Protein AF-A0A2J8VKG8-F1 (afdb_monomer_lite)

InterPro domains:
  IPR004536 Selenophosphate synthetase [PTHR10256] (3-165)
  IPR004536 Selenophosphate synthetase [TIGR00476] (19-165)
  IPR016188 PurM-like, N-terminal domain [PF00586] (69-165)
  IPR036921 PurM-like, N-terminal domain superfamily [G3DSA:3.30.1330.10] (1-166)
  IPR036921 PurM-like, N-terminal domain superfamily [SSF55326] (20-165)

Radius of gyration: 19.33 Å; chains: 1; bounding box: 54×29×48 Å

Sequence (166 aa):
MSTRESFNPESYELDKSFRLTRFTELKGTGCKVPQDVLQKLLESLQENHFQEDEQFLGAVMPRLGIGMDTCVIPLRHGGLSLVQTTDYIYPIVDDPYMMGRIACANVLSDLYAMGVTECDNMLMLLGVSNKMTDRERDKVMPLIIQGFKDAAEEAGTSVTGGQTVL

Structure (mmCIF, N/CA/C/O backbone):
data_AF-A0A2J8VKG8-F1
#
_entry.id   AF-A0A2J8VKG8-F1
#
loop_
_atom_site.group_PDB
_atom_site.id
_atom_site.type_symbol
_atom_site.label_atom_id
_atom_site.label_alt_id
_atom_site.label_comp_id
_atom_site.label_asym_id
_atom_site.label_entity_id
_atom_site.label_seq_id
_atom_site.pdbx_PDB_ins_code
_atom_site.Cartn_x
_atom_site.Cartn_y
_atom_site.Cartn_z
_atom_site.occupancy
_atom_site.B_iso_or_equiv
_atom_site.auth_seq_id
_atom_site.auth_comp_id
_atom_site.auth_asym_id
_atom_site.auth_atom_id
_atom_site.pdbx_PDB_model_num
ATOM 1 N N . MET A 1 1 ? -21.291 4.875 -10.674 1.00 52.03 1 MET A N 1
ATOM 2 C CA . MET A 1 1 ? -20.430 4.352 -9.592 1.00 52.03 1 MET A CA 1
ATOM 3 C C . MET A 1 1 ? -21.105 4.663 -8.268 1.00 52.03 1 MET A C 1
ATOM 5 O O . MET A 1 1 ? -21.452 5.817 -8.058 1.00 52.03 1 MET A O 1
ATOM 9 N N . SER A 1 2 ? -21.370 3.654 -7.434 1.00 63.59 2 SER A N 1
ATOM 10 C CA . SER A 1 2 ? -21.885 3.873 -6.075 1.00 63.59 2 SER A CA 1
ATOM 11 C C . SER A 1 2 ? -20.770 4.476 -5.225 1.00 63.59 2 SER A C 1
ATOM 13 O O . SER A 1 2 ? -19.660 3.947 -5.219 1.00 63.59 2 SER A O 1
ATOM 15 N N . THR A 1 3 ? -21.029 5.582 -4.536 1.00 75.38 3 THR A N 1
ATOM 16 C CA . THR A 1 3 ? -20.079 6.163 -3.581 1.00 75.38 3 THR A CA 1
ATOM 17 C C . THR A 1 3 ? -19.946 5.232 -2.381 1.00 75.38 3 THR A C 1
ATOM 19 O O . THR A 1 3 ? -20.951 4.892 -1.759 1.00 75.38 3 THR A O 1
ATOM 22 N N . ARG A 1 4 ? -18.720 4.799 -2.070 1.00 85.31 4 ARG A N 1
ATOM 23 C CA . ARG A 1 4 ? -18.426 4.028 -0.856 1.00 85.31 4 ARG A CA 1
ATOM 24 C C . ARG A 1 4 ? -18.744 4.885 0.371 1.00 85.31 4 ARG A C 1
ATOM 26 O O . ARG A 1 4 ? -18.359 6.052 0.416 1.00 85.31 4 ARG A O 1
ATOM 33 N N . GLU A 1 5 ? -19.432 4.304 1.347 1.00 86.50 5 GLU A N 1
ATOM 34 C CA . GLU A 1 5 ? -19.687 4.972 2.623 1.00 86.50 5 GLU A CA 1
ATOM 35 C C . GLU A 1 5 ? -18.381 5.203 3.390 1.00 86.50 5 GLU A C 1
ATOM 37 O O . GLU A 1 5 ? -17.454 4.388 3.341 1.00 86.50 5 GLU A O 1
ATOM 42 N N . SER A 1 6 ? -18.311 6.323 4.107 1.00 87.81 6 SER A N 1
ATOM 43 C CA . SER A 1 6 ? -17.186 6.619 4.990 1.00 87.81 6 SER A CA 1
ATOM 44 C C . SER A 1 6 ? -17.037 5.540 6.060 1.00 87.81 6 SER A C 1
ATOM 46 O O . SER A 1 6 ? -18.027 5.037 6.593 1.00 87.81 6 SER A O 1
ATOM 48 N N . PHE A 1 7 ? -15.794 5.222 6.421 1.00 95.19 7 PHE A N 1
ATOM 49 C CA . PHE A 1 7 ? -15.519 4.295 7.513 1.00 95.19 7 PHE A CA 1
ATOM 50 C C . PHE A 1 7 ? -16.187 4.739 8.824 1.00 95.19 7 PHE A C 1
ATOM 52 O O . PHE A 1 7 ? -15.942 5.838 9.324 1.00 95.19 7 PHE A O 1
ATOM 59 N N . ASN A 1 8 ? -17.006 3.850 9.391 1.00 96.12 8 ASN A N 1
ATOM 60 C CA . ASN A 1 8 ? -17.605 4.004 10.710 1.00 96.12 8 ASN A CA 1
ATOM 61 C C . ASN A 1 8 ? -16.996 2.970 11.675 1.00 96.12 8 ASN A C 1
ATOM 63 O O . ASN A 1 8 ? -17.274 1.780 11.511 1.00 96.12 8 ASN A O 1
ATOM 67 N N . PRO A 1 9 ? -16.211 3.388 12.688 1.00 96.62 9 PRO A N 1
ATOM 68 C CA . PRO A 1 9 ? -15.611 2.474 13.659 1.00 96.62 9 PRO A CA 1
ATOM 69 C C . PRO A 1 9 ? -16.624 1.561 14.363 1.00 96.62 9 PRO A C 1
ATOM 71 O O . PRO A 1 9 ? -16.350 0.379 14.570 1.00 96.62 9 PRO A O 1
ATOM 74 N N . GLU A 1 10 ? -17.814 2.079 14.680 1.00 96.50 10 GLU A N 1
ATOM 75 C CA . GLU A 1 10 ? -18.836 1.339 15.430 1.00 96.50 10 GLU A CA 1
ATOM 76 C C . GLU A 1 10 ? -19.356 0.128 14.636 1.00 96.50 10 GLU A C 1
ATOM 78 O O . GLU A 1 10 ? -19.633 -0.919 15.220 1.00 96.50 10 GLU A O 1
ATOM 83 N N . SER A 1 11 ? -19.386 0.216 13.299 1.00 95.81 11 SER A N 1
ATOM 84 C CA . SER A 1 11 ? -19.754 -0.901 12.412 1.00 95.81 11 SER A CA 1
ATOM 85 C C . SER A 1 11 ? -18.769 -2.075 12.474 1.00 95.81 11 SER A C 1
ATOM 87 O O . SER A 1 11 ? -19.111 -3.184 12.073 1.00 95.81 11 SER A O 1
ATOM 89 N N . TYR A 1 12 ? -17.557 -1.843 12.985 1.00 95.00 12 TYR A N 1
ATOM 90 C CA . TYR A 1 12 ? -16.515 -2.853 13.187 1.00 95.00 12 TYR A CA 1
ATOM 91 C C . TYR A 1 12 ? -16.296 -3.177 14.671 1.00 95.00 12 TYR A C 1
ATOM 93 O O . TYR A 1 12 ? -15.310 -3.824 15.026 1.00 95.00 12 TYR A O 1
ATOM 101 N N . GLU A 1 13 ? -17.226 -2.752 15.532 1.00 95.38 13 GLU A N 1
ATOM 102 C CA . GLU A 1 13 ? -17.165 -2.888 16.988 1.00 95.38 13 GLU A CA 1
ATOM 103 C C . GLU A 1 13 ? -15.950 -2.195 17.634 1.00 95.38 13 GLU A C 1
ATOM 105 O O . GLU A 1 13 ? -15.433 -2.631 18.669 1.00 95.38 13 GLU A O 1
ATOM 110 N N . LEU A 1 14 ? -15.477 -1.118 17.012 1.00 96.56 14 LEU A N 1
ATOM 111 C CA . LEU A 1 14 ? -14.449 -0.246 17.564 1.00 96.56 14 LEU A CA 1
ATOM 112 C C . LEU A 1 14 ? -15.098 0.923 18.306 1.00 96.56 14 LEU A C 1
ATOM 114 O O . LEU A 1 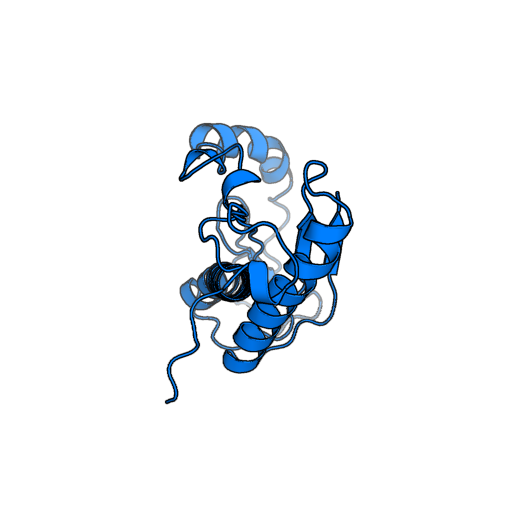14 ? -16.254 1.273 18.067 1.00 96.56 14 LEU A O 1
ATOM 118 N N . ASP A 1 15 ? -14.335 1.553 19.197 1.00 96.50 15 ASP A N 1
ATOM 119 C CA . ASP A 1 15 ? -14.783 2.771 19.868 1.00 96.50 15 ASP A CA 1
ATOM 120 C C . ASP A 1 15 ? -15.039 3.891 18.842 1.00 96.50 15 ASP A C 1
ATOM 122 O O . ASP A 1 15 ? -14.273 4.072 17.895 1.00 96.50 15 ASP A O 1
ATOM 126 N N . LYS A 1 16 ? -16.090 4.691 19.038 1.00 95.81 16 LYS A N 1
ATOM 127 C CA . LYS A 1 16 ? -16.444 5.812 18.149 1.00 95.81 16 LYS A CA 1
ATOM 128 C C . LYS A 1 16 ? -15.311 6.840 17.982 1.00 95.81 16 LYS A C 1
ATOM 130 O O . LYS A 1 16 ? -15.198 7.513 16.949 1.00 95.81 16 LYS A O 1
ATOM 135 N N . SER A 1 17 ? -14.462 6.976 18.998 1.00 95.81 17 SER A N 1
ATOM 136 C CA . SER A 1 17 ? -13.274 7.834 18.994 1.00 95.81 17 SER A CA 1
ATOM 137 C C . SER A 1 17 ? -12.052 7.196 18.327 1.00 95.81 17 SER A C 1
ATOM 139 O O . SER A 1 17 ? -11.014 7.850 18.222 1.00 95.81 17 SER A O 1
ATOM 141 N N . PHE A 1 18 ? -12.145 5.952 17.843 1.00 97.00 18 PHE A N 1
ATOM 142 C CA . PHE A 1 18 ? -11.055 5.290 17.135 1.00 97.00 18 PHE A CA 1
ATOM 143 C C . PHE A 1 18 ? -10.613 6.110 15.919 1.00 97.00 18 PHE A C 1
ATOM 145 O O . PHE A 1 18 ? -11.428 6.572 15.116 1.00 97.00 18 PHE A O 1
ATOM 152 N N . ARG A 1 19 ? -9.300 6.286 15.785 1.00 96.19 19 ARG A N 1
ATOM 153 C CA . ARG A 1 19 ? -8.650 7.004 14.688 1.00 96.19 19 ARG A CA 1
ATOM 154 C C . ARG A 1 19 ? -7.394 6.243 14.312 1.00 96.19 19 ARG A C 1
ATOM 156 O O . ARG A 1 19 ? -6.523 6.077 15.164 1.00 96.19 19 ARG A O 1
ATOM 163 N N . LEU A 1 20 ? -7.286 5.784 13.067 1.00 96.19 20 LEU A N 1
ATOM 164 C CA . LEU A 1 20 ? -6.097 5.060 12.613 1.00 96.19 20 LEU A CA 1
ATOM 165 C C . LEU A 1 20 ? -4.851 5.956 12.677 1.00 96.19 20 LEU A C 1
ATOM 167 O O . LEU A 1 20 ? -3.777 5.515 13.078 1.00 96.19 20 LEU A O 1
ATOM 171 N N . THR A 1 21 ? -5.012 7.246 12.386 1.00 95.06 21 THR A N 1
ATOM 172 C CA . THR A 1 21 ? -3.922 8.233 12.416 1.00 95.06 21 THR A CA 1
ATOM 173 C C . THR A 1 21 ? -3.342 8.481 13.814 1.00 95.06 21 THR A C 1
ATOM 175 O O . THR A 1 21 ? -2.266 9.068 13.936 1.00 95.06 21 THR A O 1
ATOM 178 N N . ARG A 1 22 ? -3.998 8.015 14.890 1.00 94.25 22 ARG A N 1
ATOM 179 C CA . ARG A 1 22 ? -3.469 8.125 16.263 1.00 94.25 22 ARG A CA 1
ATOM 180 C C . ARG A 1 22 ? -2.274 7.201 16.519 1.00 94.25 22 ARG A C 1
ATOM 182 O O . ARG A 1 22 ? -1.543 7.417 17.480 1.00 94.25 22 ARG A O 1
ATOM 189 N N . PHE A 1 23 ? -2.091 6.179 15.681 1.00 92.50 23 PHE A N 1
ATOM 190 C CA . PHE A 1 23 ? -0.968 5.241 15.758 1.00 92.50 23 PHE A CA 1
ATOM 191 C C . PHE A 1 23 ? 0.270 5.728 14.991 1.00 92.50 23 PHE A C 1
ATOM 193 O O . PHE A 1 23 ? 1.280 5.032 14.946 1.00 92.50 23 PHE A O 1
ATOM 200 N N . THR A 1 24 ? 0.210 6.935 14.427 1.00 88.56 24 THR A N 1
ATOM 201 C CA . THR A 1 24 ? 1.324 7.596 13.752 1.00 88.56 24 THR A CA 1
ATOM 202 C C . THR A 1 24 ? 2.002 8.580 14.707 1.00 88.56 24 THR A C 1
ATOM 204 O O . THR A 1 24 ? 1.428 9.617 15.047 1.00 88.56 24 THR A O 1
ATOM 207 N N . GLU A 1 25 ? 3.235 8.281 15.126 1.00 78.94 25 GLU A N 1
ATOM 208 C CA . GLU A 1 25 ? 4.061 9.231 15.892 1.00 78.94 25 GLU A CA 1
ATOM 209 C C . GLU A 1 25 ? 4.669 10.307 14.984 1.00 78.94 25 GLU A C 1
ATOM 211 O O . GLU A 1 25 ? 4.630 11.496 15.300 1.00 78.94 25 GLU A O 1
ATOM 216 N N . LEU A 1 26 ? 5.178 9.892 13.822 1.00 70.69 26 LEU A N 1
ATOM 217 C CA . LEU A 1 26 ? 5.819 10.757 12.835 1.00 70.69 26 LEU A CA 1
ATOM 218 C C . LEU A 1 26 ? 4.797 11.180 11.777 1.00 70.69 26 LEU A C 1
ATOM 220 O O . LEU A 1 26 ? 4.470 10.416 10.873 1.00 70.69 26 LEU A O 1
ATOM 224 N N . LYS A 1 27 ? 4.255 12.396 11.905 1.00 65.44 27 LYS A N 1
ATOM 225 C CA . LYS A 1 27 ? 3.262 12.946 10.966 1.00 65.44 27 LYS A CA 1
ATOM 226 C C . LYS A 1 27 ? 3.933 13.728 9.830 1.00 65.44 27 LYS A C 1
ATOM 228 O O . LYS A 1 27 ? 4.905 14.447 10.054 1.00 65.44 27 LYS A O 1
ATOM 233 N N . GLY A 1 28 ? 3.357 13.659 8.628 1.00 61.97 28 GLY A N 1
ATOM 234 C CA . GLY A 1 28 ? 3.800 14.439 7.464 1.00 61.97 28 GLY A CA 1
ATOM 235 C C . GLY A 1 28 ? 5.161 13.996 6.918 1.00 61.97 28 GLY A C 1
ATOM 236 O O . GLY A 1 28 ? 5.474 12.812 6.922 1.00 61.97 28 GLY A O 1
ATOM 237 N N . THR A 1 29 ? 5.986 14.944 6.468 1.00 55.78 29 THR A N 1
ATOM 238 C CA . THR A 1 29 ? 7.342 14.683 5.943 1.00 55.78 29 THR A CA 1
ATOM 239 C C . THR A 1 29 ? 8.334 14.189 7.000 1.00 55.78 29 THR A C 1
ATOM 241 O O . THR A 1 29 ? 9.433 13.776 6.651 1.00 55.78 29 THR A O 1
ATOM 244 N N . GLY A 1 30 ? 7.958 14.191 8.284 1.00 60.44 30 GLY A N 1
ATOM 245 C CA . GLY A 1 30 ? 8.824 13.776 9.390 1.00 60.44 30 GLY A CA 1
ATOM 246 C C . GLY A 1 30 ? 9.108 12.273 9.470 1.00 60.44 30 GLY A C 1
ATOM 247 O O . GLY A 1 30 ? 9.889 11.864 10.321 1.00 60.44 30 GLY A O 1
ATOM 248 N N . CYS A 1 31 ? 8.481 11.444 8.627 1.00 72.38 31 CYS A N 1
ATOM 249 C CA . CYS A 1 31 ? 8.762 10.009 8.566 1.00 72.38 31 CYS A CA 1
ATOM 250 C C . CYS A 1 31 ? 9.946 9.649 7.654 1.00 72.38 31 CYS A C 1
ATOM 252 O O . CYS A 1 31 ? 10.578 8.618 7.883 1.00 72.38 31 CYS A O 1
ATOM 254 N N . LYS A 1 32 ? 10.261 10.476 6.643 1.00 80.75 32 LYS A N 1
ATOM 255 C CA . LYS A 1 32 ? 11.395 10.253 5.735 1.00 80.75 32 LYS A CA 1
ATOM 256 C C . LYS A 1 32 ? 12.633 10.977 6.276 1.00 80.75 32 LYS A C 1
ATOM 258 O O . LYS A 1 32 ? 12.559 12.119 6.728 1.00 80.75 32 LYS A O 1
ATOM 263 N N . VAL A 1 33 ? 13.779 10.301 6.240 1.00 84.75 33 VAL A N 1
ATOM 264 C CA . VAL A 1 33 ? 15.074 10.889 6.614 1.00 84.75 33 VAL A CA 1
ATOM 265 C C . VAL A 1 33 ? 15.434 11.984 5.596 1.00 84.75 33 VAL A C 1
ATOM 267 O O . VAL A 1 33 ? 15.278 11.742 4.397 1.00 84.75 33 VAL A O 1
ATOM 270 N N . PRO A 1 34 ? 15.914 13.171 6.024 1.00 87.25 34 PRO A N 1
ATOM 271 C CA . PRO A 1 34 ? 16.356 14.218 5.104 1.00 87.25 34 PRO A CA 1
ATOM 272 C C . PRO A 1 34 ? 17.399 13.717 4.099 1.00 87.25 34 PRO A C 1
ATOM 274 O O . PRO A 1 34 ? 18.250 12.893 4.439 1.00 87.25 34 PRO A O 1
ATOM 277 N N . GLN A 1 35 ? 17.345 14.226 2.866 1.00 85.44 35 GLN A N 1
ATOM 278 C CA . GLN A 1 35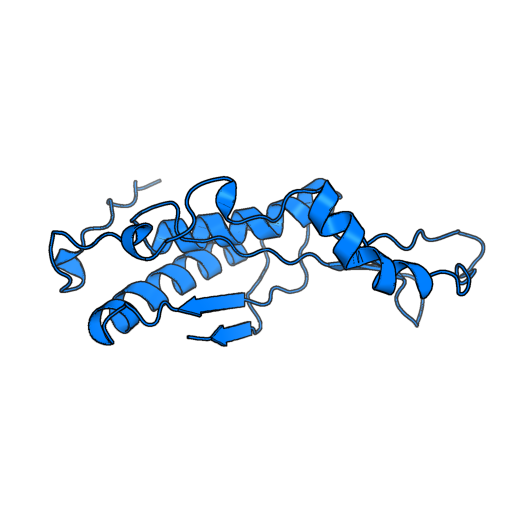 ? 18.149 13.712 1.752 1.00 85.44 35 GLN A CA 1
ATOM 279 C C . GLN A 1 35 ? 19.661 13.776 2.012 1.00 85.44 35 GLN A C 1
ATOM 281 O O . GLN A 1 35 ? 20.380 12.843 1.670 1.00 85.44 35 GLN A O 1
ATOM 286 N N . ASP A 1 36 ? 20.146 14.840 2.651 1.00 88.31 36 ASP A N 1
ATOM 287 C CA . ASP A 1 36 ? 21.560 15.023 2.991 1.00 88.31 36 ASP A CA 1
ATOM 288 C C . ASP A 1 36 ? 22.047 14.025 4.054 1.00 88.31 36 ASP A C 1
ATOM 290 O O . ASP A 1 36 ? 23.189 13.566 4.009 1.00 88.31 36 ASP A O 1
ATOM 294 N N . VAL A 1 37 ? 21.180 13.658 5.002 1.00 89.81 37 VAL A N 1
ATOM 295 C CA . VAL A 1 37 ? 21.461 12.627 6.009 1.00 89.81 37 VAL A CA 1
ATOM 296 C C . VAL A 1 37 ? 21.420 11.243 5.369 1.00 89.81 37 VAL A C 1
ATOM 298 O O . VAL A 1 37 ? 22.320 10.437 5.599 1.00 89.81 37 VAL A O 1
ATOM 301 N N . LEU A 1 38 ? 20.411 10.977 4.534 1.00 88.19 38 LEU A N 1
ATOM 302 C CA . LEU A 1 38 ? 20.285 9.720 3.802 1.00 88.19 38 LEU A CA 1
ATOM 303 C C . LEU A 1 38 ? 21.503 9.476 2.905 1.00 88.19 38 LEU A C 1
ATOM 305 O O . LEU A 1 38 ? 22.056 8.382 2.930 1.00 88.19 38 LEU A O 1
ATOM 309 N N . GLN A 1 39 ? 21.962 10.489 2.165 1.00 86.38 39 GLN A N 1
ATOM 310 C CA . GLN A 1 39 ? 23.116 10.362 1.275 1.00 86.38 39 GLN A CA 1
ATOM 311 C C . GLN A 1 39 ? 24.366 9.892 2.027 1.00 86.38 39 GLN A C 1
ATOM 313 O O . GLN A 1 39 ? 25.039 8.983 1.552 1.00 86.38 39 GLN A O 1
ATOM 318 N N . LYS A 1 40 ? 24.611 10.424 3.232 1.00 88.75 40 LYS A N 1
ATOM 319 C CA . LYS A 1 40 ? 25.722 9.994 4.097 1.00 88.75 40 LYS A CA 1
ATOM 320 C C . LYS A 1 40 ? 25.587 8.541 4.552 1.00 88.75 40 LYS A C 1
ATOM 322 O O . LYS A 1 40 ? 26.566 7.808 4.579 1.00 88.75 40 LYS A O 1
ATOM 327 N N . LEU A 1 41 ? 24.373 8.099 4.894 1.00 87.56 41 LEU A N 1
ATOM 328 C CA . LEU A 1 41 ? 24.123 6.703 5.284 1.00 87.56 41 LEU A CA 1
ATOM 329 C C . LEU A 1 41 ? 24.361 5.726 4.121 1.00 87.56 41 LEU A C 1
ATOM 331 O O . LEU A 1 41 ? 24.766 4.585 4.344 1.00 87.56 41 LEU A O 1
ATOM 335 N N . LEU A 1 42 ? 24.121 6.176 2.888 1.00 86.56 42 LEU A N 1
ATOM 336 C CA . LEU A 1 42 ? 24.274 5.375 1.675 1.00 86.56 42 LEU A CA 1
ATOM 337 C C . LEU A 1 42 ? 25.719 5.307 1.149 1.00 86.56 42 LEU A C 1
ATOM 339 O O . LEU A 1 42 ? 25.976 4.480 0.275 1.00 86.56 42 LEU A O 1
ATOM 343 N N . GLU A 1 43 ? 26.663 6.103 1.669 1.00 85.94 43 GLU A N 1
ATOM 344 C CA . GLU A 1 43 ? 28.063 6.153 1.195 1.00 85.94 43 GLU A CA 1
ATOM 345 C C . GLU A 1 43 ? 28.708 4.754 1.143 1.00 85.94 43 GLU A C 1
ATOM 347 O O . GLU A 1 43 ? 29.254 4.358 0.114 1.00 85.94 43 GLU A O 1
ATOM 352 N N . SER A 1 44 ? 28.527 3.943 2.192 1.00 82.75 44 SER A N 1
ATOM 353 C CA . SER A 1 44 ? 29.070 2.571 2.258 1.00 82.75 44 SER A CA 1
ATOM 354 C C . SER A 1 44 ? 28.519 1.609 1.192 1.00 82.75 44 SER A C 1
ATOM 356 O O . SER A 1 44 ? 29.166 0.621 0.840 1.00 82.75 44 SER A O 1
ATOM 358 N N . LEU A 1 45 ? 27.323 1.877 0.656 1.00 80.00 45 LEU A N 1
ATOM 359 C CA . LEU A 1 45 ? 26.728 1.080 -0.420 1.00 80.00 45 LEU A CA 1
ATOM 360 C C . LEU A 1 45 ? 27.251 1.513 -1.795 1.00 80.00 45 LEU A C 1
ATOM 362 O O . LEU A 1 45 ? 27.324 0.686 -2.703 1.00 80.00 45 LEU A O 1
ATOM 366 N N . GLN A 1 46 ? 27.641 2.782 -1.950 1.00 68.25 46 GLN A N 1
ATOM 367 C CA . GLN A 1 46 ? 28.167 3.328 -3.205 1.00 68.25 46 GLN A CA 1
ATOM 368 C C . GLN A 1 46 ? 29.597 2.853 -3.502 1.00 68.25 46 GLN A C 1
ATOM 370 O O . GLN A 1 46 ? 29.943 2.666 -4.668 1.00 68.25 46 GLN A O 1
ATOM 375 N N . GLU A 1 47 ? 30.404 2.577 -2.474 1.00 61.28 47 GLU A N 1
ATOM 376 C CA . GLU A 1 47 ? 31.789 2.096 -2.630 1.00 61.28 47 GLU A CA 1
ATOM 377 C C . GLU A 1 47 ? 31.888 0.743 -3.364 1.00 61.28 47 GLU A C 1
ATOM 379 O O . GLU A 1 47 ? 32.892 0.457 -4.012 1.00 61.28 47 GLU A O 1
ATOM 384 N N . ASN A 1 48 ? 30.824 -0.067 -3.336 1.00 55.69 48 ASN A N 1
ATOM 385 C CA . ASN A 1 48 ? 30.795 -1.412 -3.921 1.00 55.69 48 ASN A CA 1
ATOM 386 C C . ASN A 1 48 ? 30.254 -1.467 -5.367 1.00 55.69 48 ASN A C 1
ATOM 388 O O . ASN A 1 48 ? 30.103 -2.554 -5.923 1.00 55.69 48 ASN A O 1
ATOM 392 N N . HIS A 1 49 ? 29.927 -0.325 -5.987 1.00 53.50 49 HIS A N 1
ATOM 393 C CA . HIS A 1 49 ? 29.143 -0.275 -7.232 1.00 53.50 49 HIS A CA 1
ATOM 394 C C . HIS A 1 49 ? 29.943 -0.066 -8.537 1.00 53.50 49 HIS A C 1
ATOM 396 O O . HIS A 1 49 ? 29.335 0.121 -9.589 1.00 53.50 49 HIS A O 1
ATOM 402 N N . PHE A 1 50 ? 31.277 -0.175 -8.514 1.00 47.34 50 PHE A N 1
ATOM 403 C CA . PHE A 1 50 ? 32.140 -0.015 -9.700 1.00 47.34 50 PHE A CA 1
ATOM 404 C C . PHE A 1 50 ? 32.752 -1.327 -10.220 1.00 47.34 50 PHE A C 1
ATOM 406 O O . PHE A 1 50 ? 33.928 -1.364 -10.578 1.00 47.34 50 PHE A O 1
ATOM 413 N N . GLN A 1 51 ? 31.979 -2.413 -10.286 1.00 45.97 51 GLN A N 1
ATOM 414 C CA . GLN A 1 51 ? 32.359 -3.565 -11.111 1.00 45.97 51 GLN A CA 1
ATOM 415 C C . GLN A 1 51 ? 31.441 -3.647 -12.328 1.00 45.97 51 GLN A C 1
ATOM 417 O O . GLN A 1 51 ? 30.340 -4.177 -12.249 1.00 45.97 51 GLN A O 1
ATOM 422 N N . GLU A 1 52 ? 31.960 -3.027 -13.391 1.00 50.97 52 GLU A N 1
ATOM 423 C CA . GLU A 1 52 ? 31.710 -3.217 -14.822 1.00 50.97 52 GLU A CA 1
ATOM 424 C C . GLU A 1 52 ? 30.242 -3.244 -15.267 1.00 50.97 52 GLU A C 1
ATOM 426 O O . GLU A 1 52 ? 29.500 -4.189 -15.013 1.00 50.97 52 GLU A O 1
ATOM 431 N N . ASP A 1 53 ? 29.848 -2.210 -16.019 1.00 52.78 53 ASP A N 1
ATOM 432 C CA . ASP A 1 53 ? 28.736 -2.297 -16.962 1.00 52.78 53 ASP A CA 1
ATOM 433 C C . ASP A 1 53 ? 28.932 -3.570 -17.801 1.00 52.78 53 ASP A C 1
ATOM 435 O O . ASP A 1 53 ? 29.769 -3.597 -18.708 1.00 52.78 53 ASP A O 1
ATOM 439 N N . GLU A 1 54 ? 28.216 -4.651 -17.476 1.00 51.88 54 GLU A N 1
ATOM 440 C CA . GLU A 1 54 ? 28.259 -5.864 -18.285 1.00 51.88 54 GLU A CA 1
ATOM 441 C C . GLU A 1 54 ? 27.785 -5.487 -19.692 1.00 51.88 54 GLU A C 1
ATOM 443 O O . GLU A 1 54 ? 26.609 -5.197 -19.931 1.00 51.88 54 GLU A O 1
ATOM 448 N N . GLN A 1 55 ? 28.725 -5.461 -20.638 1.00 49.31 55 GLN A N 1
ATOM 449 C CA . GLN A 1 55 ? 28.440 -5.285 -22.054 1.00 49.31 55 GLN A CA 1
ATOM 450 C C . GLN A 1 55 ? 27.678 -6.508 -22.562 1.00 49.31 55 GLN A C 1
ATOM 452 O O . GLN A 1 55 ? 28.251 -7.438 -23.126 1.00 49.31 55 GLN A O 1
ATOM 457 N N . PHE A 1 56 ? 26.360 -6.499 -22.404 1.00 46.44 56 PHE A N 1
ATOM 458 C CA . PHE A 1 56 ? 25.494 -7.444 -23.085 1.00 46.44 56 PHE A CA 1
ATOM 459 C C . PHE A 1 56 ? 25.104 -6.856 -24.449 1.00 46.44 56 PHE A C 1
ATOM 461 O O . PHE A 1 56 ? 24.346 -5.895 -24.541 1.00 46.44 56 PHE A O 1
ATOM 468 N N . LEU A 1 57 ? 25.650 -7.425 -25.530 1.00 45.22 57 LEU A N 1
ATOM 469 C CA . LEU A 1 57 ? 25.274 -7.123 -26.925 1.00 45.22 57 LEU A CA 1
ATOM 470 C C . LEU A 1 57 ? 25.475 -5.660 -27.391 1.00 45.22 57 LEU A C 1
ATOM 472 O O . LEU A 1 57 ? 24.773 -5.194 -28.285 1.00 45.22 57 LEU A O 1
ATOM 476 N N . GLY A 1 58 ? 26.451 -4.933 -26.839 1.00 48.94 58 GLY A N 1
ATOM 477 C CA . GLY A 1 58 ? 26.841 -3.603 -27.340 1.00 48.94 58 GLY A CA 1
ATOM 478 C C . GLY A 1 58 ? 25.898 -2.450 -26.970 1.00 48.94 58 GLY A C 1
ATOM 479 O O . GLY A 1 58 ? 26.150 -1.317 -27.377 1.00 48.94 58 GLY A O 1
ATOM 480 N N . ALA A 1 59 ? 24.858 -2.708 -26.173 1.00 52.12 59 ALA A N 1
ATOM 481 C CA . ALA A 1 59 ? 24.042 -1.677 -25.543 1.00 52.12 59 ALA A CA 1
ATOM 482 C C . ALA A 1 59 ? 24.435 -1.557 -24.065 1.00 52.12 59 ALA A C 1
ATOM 484 O O . ALA A 1 59 ? 24.350 -2.525 -23.312 1.00 52.12 59 ALA A O 1
ATOM 485 N N . VAL A 1 60 ? 24.873 -0.368 -23.648 1.00 56.34 60 VAL A N 1
ATOM 486 C CA . VAL A 1 60 ? 25.079 -0.060 -22.228 1.00 56.34 60 VAL A CA 1
ATOM 487 C C . VAL A 1 60 ? 23.699 0.013 -21.583 1.00 56.34 60 VAL A C 1
ATOM 489 O O . VAL A 1 60 ? 22.939 0.942 -21.854 1.00 56.34 60 VAL A O 1
ATOM 492 N N . MET A 1 61 ? 23.355 -0.983 -20.771 1.00 58.19 61 MET A N 1
ATOM 493 C CA . MET A 1 61 ? 22.126 -0.969 -19.983 1.00 58.19 61 MET A CA 1
ATOM 494 C C . MET A 1 61 ? 22.440 -0.325 -18.631 1.00 58.19 61 MET A C 1
ATOM 496 O O . MET A 1 61 ? 23.177 -0.920 -17.845 1.00 58.19 61 MET A O 1
ATOM 500 N N . PRO A 1 62 ? 21.929 0.886 -18.349 1.00 63.00 62 PRO A N 1
ATOM 501 C CA . PRO A 1 62 ? 22.290 1.602 -17.138 1.00 63.00 62 PRO A CA 1
ATOM 502 C C . PRO A 1 62 ? 21.773 0.850 -15.913 1.00 63.00 62 PRO A C 1
ATOM 504 O O . PRO A 1 62 ? 20.582 0.550 -15.805 1.00 63.00 62 PRO A O 1
ATOM 507 N N . ARG A 1 63 ? 22.672 0.573 -14.966 1.00 71.88 63 ARG A N 1
ATOM 508 C CA . ARG A 1 63 ? 22.289 0.119 -13.633 1.00 71.88 63 ARG A CA 1
ATOM 509 C C . ARG A 1 63 ? 21.941 1.341 -12.790 1.00 71.88 63 ARG A C 1
ATOM 511 O O . ARG A 1 63 ? 22.811 2.136 -12.445 1.00 71.88 63 ARG A O 1
ATOM 518 N N . LEU A 1 64 ? 20.662 1.484 -12.466 1.00 79.31 64 LEU A N 1
ATOM 519 C CA . LEU A 1 64 ? 20.124 2.600 -11.690 1.00 79.31 64 LEU A CA 1
ATOM 520 C C . LEU A 1 64 ? 19.670 2.092 -10.324 1.00 79.31 64 LEU A C 1
ATOM 522 O O . LEU A 1 64 ? 19.155 0.979 -10.244 1.00 79.31 64 LEU A O 1
ATOM 526 N N . GLY A 1 65 ? 19.833 2.856 -9.244 1.00 78.38 65 GLY A N 1
ATOM 527 C CA . GLY A 1 65 ? 19.284 2.412 -7.961 1.00 78.38 65 GLY A CA 1
ATOM 528 C C . GLY A 1 65 ? 19.583 3.302 -6.770 1.00 78.38 65 GLY A C 1
ATOM 529 O O . GLY A 1 65 ? 18.674 3.925 -6.236 1.00 78.38 65 GLY A O 1
ATOM 530 N N . ILE A 1 66 ? 20.837 3.349 -6.311 1.00 82.88 66 ILE A N 1
ATOM 531 C CA . ILE A 1 66 ? 21.155 4.041 -5.053 1.00 82.88 66 ILE A CA 1
ATOM 532 C C . ILE A 1 66 ? 20.856 5.539 -5.178 1.00 82.88 66 ILE A C 1
ATOM 534 O O . ILE A 1 66 ? 21.433 6.224 -6.020 1.00 82.88 66 ILE A O 1
ATOM 538 N N . GLY A 1 67 ? 19.974 6.036 -4.306 1.00 79.81 67 GLY A N 1
ATOM 539 C CA . GLY A 1 67 ? 19.536 7.434 -4.285 1.00 79.81 67 GLY A CA 1
ATOM 540 C C . GLY A 1 67 ? 18.322 7.745 -5.168 1.00 79.81 67 GLY A C 1
ATOM 541 O O . GLY A 1 67 ? 17.980 8.916 -5.300 1.00 79.81 67 GLY A O 1
ATOM 542 N N . MET A 1 68 ? 17.678 6.732 -5.755 1.00 85.31 68 MET A N 1
ATOM 543 C CA . MET A 1 68 ? 16.444 6.869 -6.533 1.00 85.31 68 MET A CA 1
ATOM 544 C C . MET A 1 68 ? 15.296 6.064 -5.922 1.00 85.31 68 MET A C 1
ATOM 546 O O . MET A 1 68 ? 15.533 5.079 -5.228 1.00 85.31 68 MET A O 1
ATOM 550 N N . ASP A 1 69 ? 14.058 6.456 -6.233 1.00 86.81 69 ASP A N 1
ATOM 551 C CA . ASP A 1 69 ? 12.837 5.777 -5.761 1.00 86.81 69 ASP A CA 1
ATOM 552 C C . ASP A 1 69 ? 12.627 4.400 -6.417 1.00 86.81 69 ASP A C 1
ATOM 554 O O . ASP A 1 69 ? 11.784 3.607 -6.013 1.00 86.81 69 ASP A O 1
ATOM 558 N N . THR A 1 70 ? 13.390 4.092 -7.464 1.00 91.12 70 THR A N 1
ATOM 559 C CA . THR A 1 70 ? 13.333 2.828 -8.197 1.00 91.12 70 THR A CA 1
ATOM 560 C C . THR A 1 70 ? 14.734 2.427 -8.639 1.00 91.12 70 THR A C 1
ATOM 562 O O . THR A 1 70 ? 15.552 3.276 -9.003 1.00 91.12 70 THR A O 1
ATOM 565 N N . CYS A 1 71 ? 15.010 1.125 -8.650 1.00 91.56 71 CYS A N 1
ATOM 566 C CA . CYS A 1 71 ? 16.208 0.563 -9.253 1.00 91.56 71 CYS A CA 1
ATOM 567 C C . CYS A 1 71 ? 15.891 -0.169 -10.562 1.00 91.56 71 CYS A C 1
ATOM 569 O O . CYS A 1 71 ? 14.812 -0.733 -10.735 1.00 91.56 71 CYS A O 1
ATOM 571 N N . VAL A 1 72 ? 16.853 -0.149 -11.485 1.00 90.62 72 VAL A N 1
ATOM 572 C CA . VAL A 1 72 ? 16.815 -0.860 -12.766 1.00 90.62 72 VAL A CA 1
ATOM 573 C C . VAL A 1 72 ? 18.081 -1.696 -12.858 1.00 90.62 72 VAL A C 1
ATOM 575 O O . VAL A 1 72 ? 19.191 -1.159 -12.842 1.00 90.62 72 VAL A O 1
ATOM 578 N N . ILE A 1 73 ? 17.921 -3.016 -12.911 1.00 88.12 73 ILE A N 1
ATOM 579 C CA . ILE A 1 73 ? 19.028 -3.973 -12.877 1.00 88.12 73 ILE A CA 1
ATOM 580 C C . ILE A 1 73 ? 18.878 -4.950 -14.051 1.00 88.12 73 ILE A C 1
ATOM 582 O O . ILE A 1 73 ? 17.859 -5.638 -14.130 1.00 88.12 73 ILE A O 1
ATOM 586 N N . PRO A 1 74 ? 19.871 -5.065 -14.952 1.00 87.38 74 PRO A N 1
ATOM 587 C CA . PRO A 1 74 ? 19.859 -6.082 -16.002 1.00 87.38 74 PRO A CA 1
ATOM 588 C C . PRO A 1 74 ? 19.749 -7.498 -15.420 1.00 87.38 74 PRO A C 1
ATOM 590 O O . PRO A 1 74 ? 20.399 -7.827 -14.425 1.00 87.38 74 PRO A O 1
ATOM 593 N N . LEU A 1 75 ? 18.935 -8.363 -16.032 1.00 88.06 75 LEU A N 1
ATOM 594 C CA . LEU A 1 75 ? 18.875 -9.766 -15.627 1.00 88.06 75 LEU A CA 1
ATOM 595 C C . LEU A 1 75 ? 20.140 -10.514 -16.062 1.00 88.06 75 LEU A C 1
ATOM 597 O O . LEU A 1 75 ? 20.636 -10.326 -17.168 1.00 88.06 75 LEU A O 1
ATOM 601 N N . ARG A 1 76 ? 20.587 -11.466 -15.232 1.00 85.69 76 ARG A N 1
ATOM 602 C CA . ARG A 1 76 ? 21.792 -12.296 -15.456 1.00 85.69 76 ARG A CA 1
ATOM 603 C C . ARG A 1 76 ? 21.853 -13.029 -16.808 1.00 85.69 76 ARG A C 1
ATOM 605 O O . ARG A 1 76 ? 22.920 -13.445 -17.234 1.00 85.69 76 ARG A O 1
ATOM 612 N N . HIS A 1 77 ? 20.700 -13.286 -17.427 1.00 85.25 77 HIS A N 1
ATOM 613 C CA . HIS A 1 77 ? 20.591 -14.007 -18.701 1.00 85.25 77 HIS A CA 1
ATOM 614 C C . HIS A 1 77 ? 20.357 -13.065 -19.895 1.00 85.25 77 HIS A C 1
ATOM 616 O O . 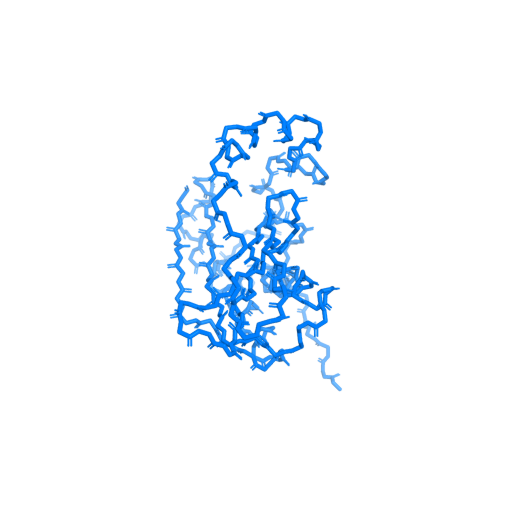HIS A 1 77 ? 20.207 -13.536 -21.020 1.00 85.25 77 HIS A O 1
ATOM 622 N N . GLY A 1 78 ? 20.360 -11.749 -19.654 1.00 83.88 78 GLY A N 1
ATOM 623 C CA . GLY A 1 78 ? 20.194 -10.713 -20.664 1.00 83.88 78 GLY A CA 1
ATOM 624 C C . GLY A 1 78 ? 18.779 -10.600 -21.236 1.00 83.88 78 GLY A C 1
ATOM 625 O O . GLY A 1 78 ? 17.870 -11.354 -20.893 1.00 83.88 78 GLY A O 1
ATOM 626 N N . GLY A 1 79 ? 18.588 -9.604 -22.105 1.00 86.50 79 GLY A N 1
ATOM 627 C CA . GLY A 1 79 ? 17.343 -9.371 -22.851 1.00 86.50 79 GLY A CA 1
ATOM 628 C C . GLY A 1 79 ? 16.206 -8.701 -22.070 1.00 86.50 79 GLY A C 1
ATOM 629 O O . GLY A 1 79 ? 15.279 -8.194 -22.693 1.00 86.50 79 GLY A O 1
ATOM 630 N N . LEU A 1 80 ? 16.287 -8.653 -20.739 1.00 90.12 80 LEU A N 1
ATOM 631 C CA . LEU A 1 80 ? 15.326 -7.991 -19.857 1.00 90.12 80 LEU A CA 1
ATOM 632 C C . LEU A 1 80 ? 16.052 -7.297 -18.698 1.00 90.12 80 LEU A C 1
ATOM 634 O O . LEU A 1 80 ? 17.134 -7.722 -18.282 1.00 90.12 80 LEU A O 1
ATOM 638 N N . SER A 1 81 ? 15.411 -6.271 -18.144 1.00 90.38 81 SER A N 1
ATOM 639 C CA . SER A 1 81 ? 15.805 -5.636 -16.887 1.00 90.38 81 SER A CA 1
ATOM 640 C C . SER A 1 81 ? 14.719 -5.824 -15.848 1.00 90.38 81 SER A C 1
ATOM 642 O O . SER A 1 81 ? 13.533 -5.770 -16.157 1.00 90.38 81 SER A O 1
ATOM 644 N N . LEU A 1 82 ? 15.144 -6.003 -14.608 1.00 91.81 82 LEU A N 1
ATOM 645 C CA . LEU A 1 82 ? 14.287 -5.977 -13.443 1.00 91.81 82 LEU A CA 1
ATOM 646 C C . LEU A 1 82 ? 14.178 -4.536 -12.940 1.00 91.81 82 LEU A C 1
ATOM 648 O O . LEU A 1 82 ? 15.196 -3.895 -12.676 1.00 91.81 82 LEU A O 1
ATOM 652 N N . VAL A 1 83 ? 12.947 -4.046 -12.812 1.00 93.31 83 VAL A N 1
ATOM 653 C CA . VAL A 1 83 ? 12.639 -2.741 -12.224 1.00 93.31 83 VAL A CA 1
ATOM 654 C C . VAL A 1 83 ? 11.971 -2.969 -10.875 1.00 93.31 83 VAL A C 1
ATOM 656 O O . VAL A 1 83 ? 11.009 -3.730 -10.791 1.00 93.31 83 VAL A O 1
ATOM 659 N N . GLN A 1 84 ? 12.499 -2.370 -9.809 1.00 93.62 84 GLN A N 1
ATOM 660 C CA . GLN A 1 84 ? 11.985 -2.579 -8.452 1.00 93.62 84 GLN A CA 1
ATOM 661 C C . GLN A 1 84 ? 11.932 -1.278 -7.671 1.00 93.62 84 GLN A C 1
ATOM 663 O O . GLN A 1 84 ? 12.843 -0.457 -7.732 1.00 93.62 84 GLN A O 1
ATOM 668 N N . THR A 1 85 ? 10.887 -1.149 -6.870 1.00 94.88 85 THR A N 1
ATOM 669 C CA . THR A 1 85 ? 10.708 -0.084 -5.889 1.00 94.88 85 THR A CA 1
ATOM 670 C C . THR A 1 85 ? 10.191 -0.690 -4.588 1.00 94.88 85 THR A C 1
ATOM 672 O O . THR A 1 85 ? 9.652 -1.801 -4.571 1.00 94.88 85 THR A O 1
ATOM 675 N N . THR A 1 86 ? 10.385 0.027 -3.489 1.00 94.38 86 THR A N 1
ATOM 676 C CA . THR A 1 86 ? 9.784 -0.280 -2.199 1.00 94.38 86 THR A CA 1
ATOM 677 C C . THR A 1 86 ? 9.483 1.028 -1.484 1.00 94.38 86 THR A C 1
ATOM 679 O O . THR A 1 86 ? 10.366 1.862 -1.311 1.00 94.38 86 THR A O 1
ATOM 682 N N . ASP A 1 87 ? 8.257 1.179 -0.995 1.00 92.50 87 ASP A N 1
ATOM 683 C CA . ASP A 1 87 ? 7.892 2.275 -0.101 1.00 92.50 87 ASP A CA 1
ATOM 684 C C . ASP A 1 87 ? 6.886 1.756 0.932 1.00 92.50 87 ASP A C 1
ATOM 686 O O . ASP A 1 87 ? 6.169 0.777 0.706 1.00 92.50 87 ASP A O 1
ATOM 690 N N . TYR A 1 88 ? 6.846 2.397 2.091 1.00 89.94 88 TYR A N 1
ATOM 691 C CA . TYR A 1 88 ? 5.813 2.183 3.091 1.00 89.94 88 TYR A CA 1
ATOM 692 C C . TYR A 1 88 ? 5.541 3.508 3.791 1.00 89.94 88 TYR A C 1
ATOM 694 O O . TYR A 1 88 ? 6.441 4.301 4.067 1.00 89.94 88 TYR A O 1
ATOM 702 N N . ILE A 1 89 ? 4.272 3.752 4.096 1.00 90.81 89 ILE A N 1
ATOM 703 C CA . ILE A 1 89 ? 3.828 5.015 4.672 1.00 90.81 89 ILE A CA 1
ATOM 704 C C . ILE A 1 89 ? 3.062 4.765 5.964 1.00 90.81 89 ILE A C 1
ATOM 706 O O . ILE A 1 89 ? 2.294 3.809 6.089 1.00 90.81 89 ILE A O 1
ATOM 710 N N . TYR A 1 90 ? 3.257 5.653 6.934 1.00 92.31 90 TYR A N 1
ATOM 711 C CA . TYR A 1 90 ? 2.428 5.674 8.132 1.00 92.31 90 TYR A CA 1
ATOM 712 C C . TYR A 1 90 ? 0.988 6.064 7.784 1.00 92.31 90 TYR A C 1
ATOM 714 O O . TYR A 1 90 ? 0.767 6.765 6.793 1.00 92.31 90 TYR A O 1
ATOM 722 N N . PRO A 1 91 ? -0.000 5.683 8.610 1.00 93.12 91 PRO A N 1
ATOM 723 C CA . PRO A 1 91 ? -1.370 6.107 8.392 1.00 93.12 91 PRO A CA 1
ATOM 724 C C . PRO A 1 91 ? -1.541 7.626 8.301 1.00 93.12 91 PRO A C 1
ATOM 726 O O . PRO A 1 91 ? -1.219 8.352 9.248 1.00 93.12 91 PRO A O 1
ATOM 729 N N . ILE A 1 92 ? -2.099 8.084 7.175 1.00 92.81 92 ILE A N 1
ATOM 730 C CA . ILE A 1 92 ? -2.424 9.498 6.906 1.00 92.81 92 ILE A CA 1
ATOM 731 C C . ILE A 1 92 ? -3.932 9.778 6.850 1.00 92.81 92 ILE A C 1
ATOM 733 O O . ILE A 1 92 ? -4.347 10.934 6.887 1.00 92.81 92 ILE A O 1
ATOM 737 N N . VAL A 1 93 ? -4.753 8.729 6.785 1.00 95.38 93 VAL A N 1
ATOM 738 C CA . VAL A 1 93 ? -6.218 8.798 6.830 1.00 95.38 93 VAL A CA 1
ATOM 739 C C . VAL A 1 93 ? -6.754 7.822 7.872 1.00 95.38 93 VAL A C 1
ATOM 741 O O . VAL A 1 93 ? -6.118 6.814 8.177 1.00 95.38 93 VAL A O 1
ATOM 744 N N . ASP A 1 94 ? -7.927 8.122 8.428 1.00 96.31 94 ASP A N 1
ATOM 745 C CA . ASP A 1 94 ? -8.541 7.285 9.466 1.00 96.31 94 ASP A CA 1
ATOM 746 C C . ASP A 1 94 ? -9.288 6.068 8.921 1.00 96.31 94 ASP A C 1
ATOM 748 O O . ASP A 1 94 ? -9.570 5.138 9.672 1.00 96.31 94 ASP A O 1
ATOM 752 N N . ASP A 1 95 ? -9.601 6.078 7.627 1.00 97.38 95 ASP A N 1
ATOM 753 C CA . ASP A 1 95 ? -10.259 4.981 6.933 1.00 97.38 95 ASP A CA 1
ATOM 754 C C . ASP A 1 95 ? -9.224 3.911 6.542 1.00 97.38 95 ASP A C 1
ATOM 756 O O . ASP A 1 95 ? -8.399 4.164 5.657 1.00 97.38 95 ASP A O 1
ATOM 760 N N . PRO A 1 96 ? -9.252 2.713 7.153 1.00 97.69 96 PRO A N 1
ATOM 761 C CA . PRO A 1 96 ? -8.208 1.716 6.940 1.00 97.69 96 PRO A CA 1
ATOM 762 C C . PRO A 1 96 ? -8.183 1.169 5.509 1.00 97.69 96 PRO A C 1
ATOM 764 O O . PRO A 1 96 ? -7.115 0.968 4.939 1.00 97.69 96 PRO A O 1
ATOM 767 N N . TYR A 1 97 ? -9.347 0.992 4.884 1.00 97.88 97 TYR A N 1
ATOM 768 C CA . TYR A 1 97 ? -9.415 0.535 3.496 1.00 97.88 97 TYR A CA 1
ATOM 769 C C . TYR A 1 97 ? -8.820 1.574 2.545 1.00 97.88 97 TYR A C 1
ATOM 771 O O . TYR A 1 97 ? -8.011 1.243 1.680 1.00 97.88 97 TYR A O 1
ATOM 779 N N . MET A 1 98 ? -9.159 2.853 2.737 1.00 97.56 98 MET A N 1
ATOM 780 C CA . MET A 1 98 ? -8.547 3.918 1.938 1.00 97.56 98 MET A CA 1
ATOM 781 C C . MET A 1 98 ? -7.051 4.032 2.199 1.00 97.56 98 MET A C 1
ATOM 783 O O . MET A 1 98 ? -6.304 4.269 1.257 1.00 97.56 98 MET A O 1
ATOM 787 N N . MET A 1 99 ? -6.600 3.819 3.437 1.00 97.12 99 MET A N 1
ATOM 788 C CA . MET A 1 99 ? -5.176 3.788 3.752 1.00 97.12 99 MET A CA 1
ATOM 789 C C . MET A 1 99 ? -4.445 2.705 2.945 1.00 97.12 99 MET A C 1
ATOM 791 O O . MET A 1 99 ? -3.406 2.988 2.353 1.00 97.12 99 MET A O 1
ATOM 795 N N . GLY A 1 100 ? -5.018 1.500 2.849 1.00 97.75 100 GLY A N 1
ATOM 796 C CA . GLY A 1 100 ? -4.492 0.425 2.004 1.00 97.75 100 GLY A CA 1
ATOM 797 C C . GLY A 1 100 ? -4.416 0.808 0.526 1.00 97.75 100 GLY A C 1
ATOM 798 O O . GLY A 1 100 ? -3.375 0.635 -0.108 1.00 97.75 100 GLY A O 1
ATOM 799 N N . ARG A 1 101 ? -5.488 1.408 -0.010 1.00 97.94 101 ARG A N 1
ATOM 800 C CA . ARG A 1 101 ? -5.512 1.909 -1.394 1.00 97.94 101 ARG A CA 1
ATOM 801 C C . ARG A 1 101 ? -4.436 2.961 -1.660 1.00 97.94 101 ARG A C 1
ATOM 803 O O . ARG A 1 101 ? -3.757 2.893 -2.679 1.00 97.94 101 ARG A O 1
ATOM 810 N N . ILE A 1 102 ? -4.289 3.927 -0.753 1.00 97.31 102 ILE A N 1
ATOM 811 C CA . ILE A 1 102 ? -3.293 5.001 -0.850 1.00 97.31 102 ILE A CA 1
ATOM 812 C C . ILE A 1 102 ? -1.879 4.417 -0.810 1.00 97.31 102 ILE A C 1
ATOM 814 O O . ILE A 1 102 ? -1.050 4.793 -1.632 1.00 97.31 102 ILE A O 1
ATOM 818 N N . ALA A 1 103 ? -1.609 3.477 0.101 1.00 97.00 103 ALA A N 1
ATOM 819 C CA . ALA A 1 103 ? -0.306 2.826 0.201 1.00 97.00 103 ALA A CA 1
ATOM 820 C C . ALA A 1 103 ? 0.059 2.062 -1.084 1.00 97.00 103 ALA A C 1
ATOM 822 O O . ALA A 1 103 ? 1.179 2.193 -1.570 1.00 97.00 103 ALA A O 1
ATOM 823 N N . CYS A 1 104 ? -0.893 1.328 -1.674 1.00 97.69 104 CYS A N 1
ATOM 824 C CA . CYS A 1 104 ? -0.683 0.645 -2.953 1.00 97.69 104 CYS A CA 1
ATOM 825 C C . CYS A 1 104 ? -0.407 1.632 -4.096 1.00 97.69 104 CYS A C 1
ATOM 827 O O . CYS A 1 104 ? 0.500 1.419 -4.897 1.00 97.69 104 CYS A O 1
ATOM 829 N N . ALA A 1 105 ? -1.168 2.726 -4.172 1.00 97.19 105 ALA A N 1
ATOM 830 C CA . ALA A 1 105 ? -0.965 3.746 -5.198 1.00 97.19 105 ALA A CA 1
ATOM 831 C C . ALA A 1 105 ? 0.407 4.430 -5.071 1.00 97.19 105 ALA A C 1
ATOM 833 O O . ALA A 1 105 ? 1.040 4.704 -6.085 1.00 97.19 105 ALA A O 1
ATOM 834 N N . ASN A 1 106 ? 0.876 4.663 -3.840 1.00 95.75 106 ASN A N 1
ATOM 835 C CA . ASN A 1 106 ? 2.178 5.271 -3.567 1.00 95.75 106 ASN A CA 1
ATOM 836 C C . ASN A 1 106 ? 3.339 4.393 -4.052 1.00 95.75 106 ASN A C 1
ATOM 838 O O . ASN A 1 106 ? 4.238 4.887 -4.713 1.00 95.75 106 ASN A O 1
ATOM 842 N N . VAL A 1 107 ? 3.323 3.086 -3.771 1.00 95.62 107 VAL A N 1
ATOM 843 C CA . VAL A 1 107 ? 4.403 2.206 -4.256 1.00 95.62 107 VAL A CA 1
ATOM 844 C C . VAL A 1 107 ? 4.355 2.024 -5.778 1.00 95.62 107 VAL A C 1
ATOM 846 O O . VAL A 1 107 ? 5.390 1.983 -6.434 1.00 95.62 107 VAL A O 1
ATOM 849 N N . LEU A 1 108 ? 3.160 1.967 -6.376 1.00 96.50 108 LEU A N 1
ATOM 850 C CA . LEU A 1 108 ? 3.023 1.871 -7.832 1.00 96.50 108 LEU A CA 1
ATOM 851 C C . LEU A 1 108 ? 3.459 3.149 -8.557 1.00 96.50 108 LEU A C 1
ATOM 853 O O . LEU A 1 108 ? 3.942 3.066 -9.687 1.00 96.50 108 LEU A O 1
ATOM 857 N N . SER A 1 109 ? 3.317 4.326 -7.934 1.00 95.75 109 SER A N 1
ATOM 858 C CA . SER A 1 109 ? 3.679 5.585 -8.587 1.00 95.75 109 SER A CA 1
ATOM 859 C C . SER A 1 109 ? 5.160 5.682 -8.934 1.00 95.75 109 SER A C 1
ATOM 861 O O . SER A 1 109 ? 5.482 6.299 -9.947 1.00 95.75 109 SER A O 1
ATOM 863 N N . ASP A 1 110 ? 6.038 5.028 -8.174 1.00 94.81 110 ASP A N 1
ATOM 864 C CA . ASP A 1 110 ? 7.478 5.020 -8.452 1.00 94.81 110 ASP A CA 1
ATOM 865 C C . ASP A 1 110 ? 7.791 4.243 -9.743 1.00 94.81 110 ASP A C 1
ATOM 867 O O . ASP A 1 110 ? 8.566 4.707 -10.582 1.00 94.81 110 ASP A O 1
ATOM 871 N N . LEU A 1 111 ? 7.103 3.115 -9.978 1.00 94.50 111 LEU A N 1
ATOM 872 C CA . LEU A 1 111 ? 7.200 2.372 -11.243 1.00 94.50 111 LEU A CA 1
ATOM 873 C C . LEU A 1 111 ? 6.644 3.188 -12.416 1.00 94.50 111 LEU A C 1
ATOM 875 O O . LEU A 1 111 ? 7.293 3.304 -13.461 1.00 94.50 111 LEU A O 1
ATOM 879 N N . TYR A 1 112 ? 5.470 3.801 -12.235 1.00 95.00 112 TYR A N 1
ATOM 880 C CA . TYR A 1 112 ? 4.839 4.612 -13.277 1.00 95.00 112 TYR A CA 1
ATOM 881 C C . TYR A 1 112 ? 5.671 5.844 -13.642 1.00 95.00 112 TYR A C 1
ATOM 883 O O . TYR A 1 112 ? 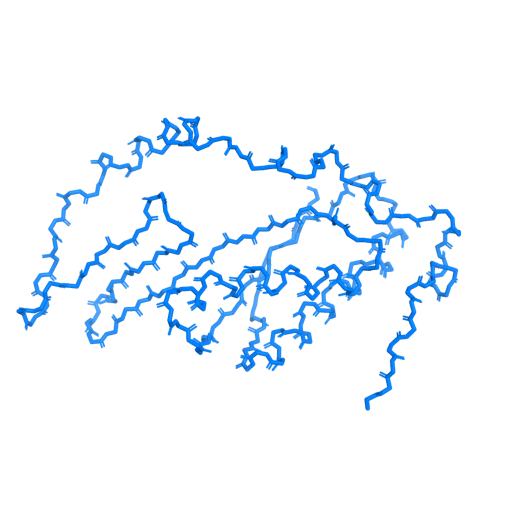5.746 6.199 -14.820 1.00 95.00 112 TYR A O 1
ATOM 891 N N . ALA A 1 113 ? 6.348 6.464 -12.672 1.00 93.12 113 ALA A N 1
ATOM 892 C CA . ALA A 1 113 ? 7.261 7.580 -12.910 1.00 93.12 113 ALA A CA 1
ATOM 893 C C . ALA A 1 113 ? 8.459 7.183 -13.793 1.00 93.12 113 ALA A C 1
ATOM 895 O O . ALA A 1 113 ? 8.959 8.008 -14.556 1.00 93.12 113 ALA A O 1
ATOM 896 N N . MET A 1 114 ? 8.868 5.911 -13.750 1.00 90.62 114 MET A N 1
ATOM 897 C CA . MET A 1 114 ? 9.901 5.336 -14.620 1.00 90.62 114 MET A CA 1
ATOM 898 C C . MET A 1 114 ? 9.362 4.841 -15.974 1.00 90.62 114 MET A C 1
ATOM 900 O O . MET A 1 114 ? 10.118 4.292 -16.775 1.00 90.62 114 MET A O 1
ATOM 904 N N . GLY A 1 115 ? 8.067 5.030 -16.253 1.00 92.44 115 GLY A N 1
ATOM 905 C CA . GLY A 1 115 ? 7.412 4.580 -17.484 1.00 92.44 115 GLY A CA 1
ATOM 906 C C . GLY A 1 115 ? 7.033 3.095 -17.496 1.00 92.44 115 GLY A C 1
ATOM 907 O O . GLY A 1 115 ? 6.607 2.588 -18.534 1.00 92.44 115 GLY A O 1
ATOM 908 N N . VAL A 1 116 ? 7.159 2.394 -16.365 1.00 93.88 116 VAL A N 1
ATOM 909 C CA . VAL A 1 116 ? 6.763 0.987 -16.227 1.00 93.88 116 VAL A CA 1
ATOM 910 C C . VAL A 1 116 ? 5.286 0.927 -15.875 1.00 93.88 116 VAL A C 1
ATOM 912 O O . VAL A 1 116 ? 4.902 1.266 -14.763 1.00 93.88 116 VAL A O 1
ATOM 915 N N . THR A 1 117 ? 4.453 0.520 -16.832 1.00 93.50 117 THR A N 1
ATOM 916 C CA . THR A 1 117 ? 2.984 0.520 -16.690 1.00 93.50 117 THR A CA 1
ATOM 917 C C . THR A 1 117 ? 2.397 -0.833 -16.294 1.00 93.50 117 THR A C 1
ATOM 919 O O . THR A 1 117 ? 1.281 -0.877 -15.783 1.00 93.50 117 THR A O 1
ATOM 922 N N . GLU A 1 118 ? 3.156 -1.914 -16.465 1.00 94.62 118 GLU A N 1
ATOM 923 C CA . GLU A 1 118 ? 2.770 -3.273 -16.085 1.00 94.62 118 GLU A CA 1
ATOM 924 C C . GLU A 1 118 ? 3.656 -3.737 -14.924 1.00 94.62 118 GLU A C 1
ATOM 926 O O . GLU A 1 118 ? 4.882 -3.656 -14.991 1.00 94.62 118 GLU A O 1
ATOM 931 N N . CYS A 1 119 ? 3.033 -4.183 -13.832 1.00 95.19 119 CYS A N 1
ATOM 932 C CA . CYS A 1 119 ? 3.731 -4.648 -12.638 1.00 95.19 119 CYS A CA 1
ATOM 933 C C . CYS A 1 119 ? 3.584 -6.169 -12.522 1.00 95.19 119 CYS A C 1
ATOM 935 O O . CYS A 1 119 ? 2.502 -6.666 -12.208 1.00 95.19 119 CYS A O 1
ATOM 937 N N . ASP A 1 120 ? 4.676 -6.904 -12.743 1.00 93.75 120 ASP A N 1
ATOM 938 C CA . ASP A 1 120 ? 4.675 -8.374 -12.714 1.00 93.75 120 ASP A CA 1
ATOM 939 C C . ASP A 1 120 ? 4.347 -8.948 -11.330 1.00 93.75 120 ASP A C 1
ATOM 941 O O . ASP A 1 120 ? 3.739 -10.012 -11.210 1.00 93.75 120 ASP A O 1
ATOM 945 N N . ASN A 1 121 ? 4.804 -8.276 -10.271 1.00 93.44 121 ASN A N 1
ATOM 946 C CA . ASN A 1 121 ? 4.735 -8.798 -8.918 1.00 93.44 121 ASN A CA 1
ATOM 947 C C . ASN A 1 121 ? 4.732 -7.693 -7.859 1.00 93.44 121 ASN A C 1
ATOM 949 O O . ASN A 1 121 ? 5.533 -6.762 -7.925 1.00 93.44 121 ASN A O 1
ATOM 953 N N . MET A 1 122 ? 3.931 -7.885 -6.809 1.00 95.62 122 MET A N 1
ATOM 954 C CA . MET A 1 122 ? 3.896 -7.021 -5.638 1.00 95.62 122 MET A CA 1
ATOM 955 C C . MET A 1 122 ? 4.061 -7.815 -4.337 1.00 95.62 122 MET A C 1
ATOM 957 O O . MET A 1 122 ? 3.391 -8.825 -4.108 1.00 95.62 122 MET A O 1
ATOM 961 N N . LEU A 1 123 ? 4.936 -7.322 -3.457 1.00 96.69 123 LEU A N 1
ATOM 962 C CA . LEU A 1 123 ? 5.107 -7.825 -2.095 1.00 96.69 123 LEU A CA 1
ATOM 963 C C . LEU A 1 123 ? 4.597 -6.782 -1.100 1.00 96.69 123 LEU A C 1
ATOM 965 O O . LEU A 1 123 ? 4.972 -5.615 -1.177 1.00 96.69 123 LEU A O 1
ATOM 969 N N . MET A 1 124 ? 3.762 -7.198 -0.152 1.00 96.62 124 MET A N 1
ATOM 970 C CA . MET A 1 124 ? 3.209 -6.305 0.865 1.00 96.62 124 MET A CA 1
ATOM 971 C C . MET A 1 124 ? 4.095 -6.270 2.113 1.00 96.62 124 MET A C 1
ATOM 973 O O . MET A 1 124 ? 4.313 -7.293 2.759 1.00 96.62 124 MET A O 1
ATOM 977 N N . LEU A 1 125 ? 4.551 -5.081 2.502 1.00 97.00 125 LEU A N 1
ATOM 978 C CA . LEU A 1 125 ? 5.193 -4.844 3.795 1.00 97.00 125 LEU A CA 1
ATOM 979 C C . LEU A 1 125 ? 4.187 -4.179 4.738 1.00 97.00 125 LEU A C 1
ATOM 981 O O . LEU A 1 125 ? 3.694 -3.090 4.449 1.00 97.00 125 LEU A O 1
ATOM 985 N N . LEU A 1 126 ? 3.874 -4.832 5.858 1.00 96.38 126 LEU A N 1
ATOM 986 C CA . LEU A 1 126 ? 2.886 -4.347 6.823 1.00 96.38 126 LEU A CA 1
ATOM 987 C C . LEU A 1 126 ? 3.494 -4.225 8.224 1.00 96.38 126 LEU A C 1
ATOM 989 O O . LEU A 1 126 ? 3.853 -5.220 8.847 1.00 96.38 126 LEU A O 1
ATOM 993 N N . GLY A 1 127 ? 3.570 -2.998 8.735 1.00 95.38 127 GLY A N 1
ATOM 994 C CA . GLY A 1 127 ? 3.878 -2.724 10.139 1.00 95.38 127 GLY A CA 1
ATOM 995 C C . GLY A 1 127 ? 2.598 -2.524 10.946 1.00 95.38 127 GLY A C 1
ATOM 996 O O . GLY A 1 127 ? 1.738 -1.730 10.562 1.00 95.38 127 GLY A O 1
ATOM 997 N N . VAL A 1 128 ? 2.469 -3.223 12.070 1.00 95.56 128 VAL A N 1
ATOM 998 C CA . VAL A 1 128 ? 1.302 -3.165 12.954 1.00 95.56 128 VAL A CA 1
ATOM 999 C C . VAL A 1 128 ? 1.717 -2.562 14.285 1.00 95.56 128 VAL A C 1
ATOM 1001 O O . VAL A 1 128 ? 2.479 -3.167 15.016 1.00 95.56 128 VAL A O 1
ATOM 1004 N N . SER A 1 129 ? 1.180 -1.395 14.644 1.00 94.19 129 SER A N 1
ATOM 1005 C CA . SER A 1 129 ? 1.572 -0.732 15.893 1.00 94.19 129 SER A CA 1
ATOM 1006 C C . SER A 1 129 ? 1.312 -1.604 17.128 1.00 94.19 129 SER A C 1
ATOM 1008 O O . SER A 1 129 ? 0.169 -1.966 17.405 1.00 94.19 129 SER A O 1
ATOM 1010 N N . ASN A 1 130 ? 2.344 -1.811 17.948 1.00 94.19 130 ASN A N 1
ATOM 1011 C CA . ASN A 1 130 ? 2.238 -2.428 19.276 1.00 94.19 130 ASN A CA 1
ATOM 1012 C C . ASN A 1 130 ? 1.329 -1.677 20.277 1.00 94.19 130 ASN A C 1
ATOM 1014 O O . ASN A 1 130 ? 1.040 -2.195 21.354 1.00 94.19 130 ASN A O 1
ATOM 1018 N N . LYS A 1 131 ? 0.878 -0.459 19.944 1.00 94.62 131 LYS A N 1
ATOM 1019 C CA . LYS A 1 131 ? -0.092 0.312 20.737 1.00 94.62 131 LYS A CA 1
ATOM 1020 C C . LYS A 1 131 ? -1.542 -0.028 20.394 1.00 94.62 131 LYS A C 1
ATOM 1022 O O . LYS A 1 131 ? -2.437 0.402 21.121 1.00 94.62 131 LYS A O 1
ATOM 1027 N N . MET A 1 132 ? -1.794 -0.728 19.285 1.00 95.19 132 MET A N 1
ATOM 1028 C CA . MET A 1 132 ? -3.125 -1.254 18.984 1.00 95.19 132 MET A CA 1
ATOM 1029 C C . MET A 1 132 ? -3.444 -2.402 19.929 1.00 95.19 132 MET A C 1
ATOM 1031 O O . MET A 1 132 ? -2.618 -3.280 20.165 1.00 95.19 132 MET A O 1
ATOM 1035 N N . THR A 1 133 ? -4.677 -2.430 20.424 1.00 96.19 133 THR A N 1
ATOM 1036 C CA . THR A 1 133 ? -5.189 -3.648 21.061 1.00 96.19 133 THR A CA 1
ATOM 1037 C C . THR A 1 133 ? -5.351 -4.753 20.015 1.00 96.19 133 THR A C 1
ATOM 1039 O O . THR A 1 133 ? -5.572 -4.462 18.837 1.00 96.19 133 THR A O 1
ATOM 1042 N N . ASP A 1 134 ? -5.318 -6.022 20.433 1.00 95.94 134 ASP A N 1
ATOM 1043 C CA . ASP A 1 134 ? -5.566 -7.154 19.525 1.00 95.94 134 ASP A CA 1
ATOM 1044 C C . ASP A 1 134 ? -6.897 -6.997 18.775 1.00 95.94 134 ASP A C 1
ATOM 1046 O O . ASP A 1 134 ? -6.966 -7.198 17.566 1.00 95.94 134 ASP A O 1
ATOM 1050 N N . ARG A 1 135 ? -7.939 -6.519 19.468 1.00 9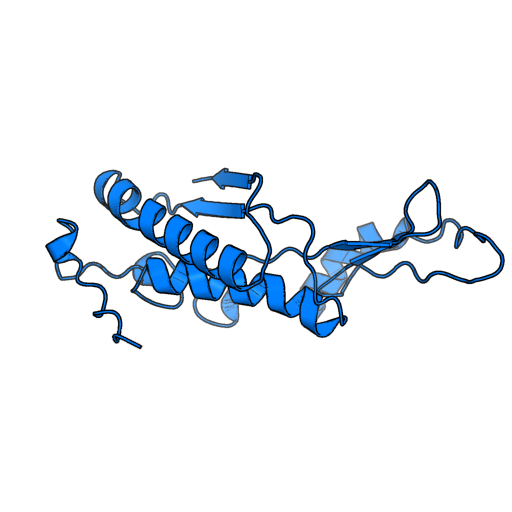5.75 135 ARG A N 1
ATOM 1051 C CA . ARG A 1 135 ? -9.252 -6.259 18.867 1.00 95.75 135 ARG A CA 1
ATOM 1052 C C . ARG A 1 135 ? -9.195 -5.188 17.778 1.00 95.75 135 ARG A C 1
ATOM 1054 O O . ARG A 1 135 ? -9.809 -5.358 16.730 1.00 95.75 135 ARG A O 1
ATOM 1061 N N . GLU A 1 136 ? -8.491 -4.085 18.020 1.00 97.06 136 GLU A N 1
ATOM 1062 C CA . GLU A 1 136 ? -8.319 -3.032 17.015 1.00 97.06 136 GLU A CA 1
ATOM 1063 C C . GLU A 1 136 ? -7.545 -3.557 15.807 1.00 97.06 136 GLU A C 1
ATOM 1065 O O . GLU A 1 136 ? -8.004 -3.396 14.678 1.00 97.06 136 GLU A O 1
ATOM 1070 N N . ARG A 1 137 ? -6.422 -4.248 16.039 1.00 96.62 137 ARG A N 1
ATOM 1071 C CA . ARG A 1 137 ? -5.616 -4.865 14.980 1.00 96.62 137 ARG A CA 1
ATOM 1072 C C . ARG A 1 137 ? -6.461 -5.784 14.102 1.00 96.62 137 ARG A C 1
ATOM 1074 O O . ARG A 1 137 ? -6.471 -5.620 12.883 1.00 96.62 137 ARG A O 1
ATOM 1081 N N . ASP A 1 138 ? -7.180 -6.718 14.714 1.00 96.44 138 ASP A N 1
ATOM 1082 C CA . ASP A 1 138 ? -7.887 -7.787 14.006 1.00 96.44 138 ASP A CA 1
ATOM 1083 C C . ASP A 1 138 ? -9.081 -7.266 13.187 1.00 96.44 138 ASP A C 1
ATOM 1085 O O . ASP A 1 138 ? -9.512 -7.916 12.237 1.00 96.44 138 ASP A O 1
ATOM 1089 N N . LYS A 1 139 ? -9.604 -6.076 13.508 1.00 97.06 139 LYS A N 1
ATOM 1090 C CA . LYS A 1 139 ? -10.661 -5.410 12.727 1.00 97.06 139 LYS A CA 1
ATOM 1091 C C . LYS A 1 139 ? -10.105 -4.469 11.656 1.00 97.06 139 LYS A C 1
ATOM 1093 O O . LYS A 1 139 ? -10.702 -4.332 10.593 1.00 97.06 139 LYS A O 1
ATOM 1098 N N . VAL A 1 140 ? -8.976 -3.815 11.925 1.00 97.56 140 VAL A N 1
ATOM 1099 C CA . VAL A 1 140 ? -8.415 -2.752 11.074 1.00 97.56 140 VAL A CA 1
ATOM 1100 C C . VAL A 1 140 ? -7.486 -3.311 10.000 1.00 97.56 140 VAL A C 1
ATOM 1102 O O . VAL A 1 140 ? -7.587 -2.904 8.845 1.00 97.56 140 VAL A O 1
ATOM 1105 N N . MET A 1 141 ? -6.588 -4.239 10.345 1.00 97.50 141 MET A N 1
ATOM 1106 C CA . MET A 1 141 ? -5.591 -4.756 9.399 1.00 97.50 141 MET A CA 1
ATOM 1107 C C . MET A 1 141 ? -6.215 -5.447 8.179 1.00 97.50 141 MET A C 1
ATOM 1109 O O . MET A 1 141 ? -5.769 -5.155 7.068 1.00 97.50 141 MET A O 1
ATOM 1113 N N . PRO A 1 142 ? -7.280 -6.269 8.309 1.00 97.62 142 PRO A N 1
ATOM 1114 C CA . PRO A 1 142 ? -7.931 -6.858 7.139 1.00 97.62 142 PRO A CA 1
ATOM 1115 C C . PRO A 1 142 ? -8.474 -5.814 6.160 1.00 97.62 142 PRO A C 1
ATOM 1117 O O . PRO A 1 142 ? -8.423 -6.026 4.955 1.00 97.62 142 PRO A O 1
ATOM 1120 N N . LEU A 1 143 ? -8.946 -4.665 6.656 1.00 98.06 143 LEU A N 1
ATOM 1121 C CA . LEU A 1 143 ? -9.442 -3.582 5.806 1.00 98.06 143 LEU A CA 1
ATOM 1122 C C . LEU A 1 143 ? -8.309 -2.907 5.026 1.00 98.06 143 LEU A C 1
ATOM 1124 O O . LEU A 1 143 ? -8.485 -2.636 3.841 1.00 98.06 143 LEU A O 1
ATOM 1128 N N . ILE A 1 144 ? -7.152 -2.677 5.660 1.00 98.25 144 ILE A N 1
ATOM 1129 C CA . ILE A 1 144 ? -5.952 -2.154 4.980 1.00 98.25 144 ILE A CA 1
ATOM 1130 C C . ILE A 1 144 ? -5.514 -3.123 3.883 1.00 98.25 144 ILE A C 1
ATOM 1132 O O . ILE A 1 144 ? -5.322 -2.713 2.740 1.00 98.25 144 ILE A O 1
ATOM 1136 N N . ILE A 1 145 ? -5.406 -4.412 4.215 1.00 98.06 145 ILE A N 1
ATOM 1137 C CA . ILE A 1 145 ? -5.009 -5.457 3.265 1.00 98.06 145 ILE A CA 1
ATOM 1138 C C . ILE A 1 145 ? -5.998 -5.520 2.096 1.00 98.06 145 ILE A C 1
ATOM 1140 O O . ILE A 1 145 ? -5.572 -5.569 0.945 1.00 98.06 145 ILE A O 1
ATOM 1144 N N . GLN A 1 146 ? -7.303 -5.456 2.374 1.00 97.94 146 GLN A N 1
ATOM 1145 C CA . GLN A 1 146 ? -8.343 -5.469 1.348 1.00 97.94 146 GLN A CA 1
ATOM 1146 C C . GLN A 1 146 ? -8.230 -4.266 0.407 1.00 97.94 146 GLN A C 1
ATOM 1148 O O . GLN A 1 146 ? -8.222 -4.439 -0.806 1.00 97.94 146 GLN A O 1
ATOM 1153 N N . GLY A 1 147 ? -8.080 -3.054 0.950 1.00 97.94 147 GLY A N 1
ATOM 1154 C CA . GLY A 1 147 ? -7.918 -1.854 0.130 1.00 97.94 147 GLY A CA 1
ATOM 1155 C C . GLY A 1 147 ? -6.661 -1.902 -0.732 1.00 97.94 147 GLY A C 1
ATOM 1156 O O . GLY A 1 147 ? -6.697 -1.550 -1.906 1.00 97.94 147 GLY A O 1
ATOM 1157 N N . PHE A 1 148 ? -5.554 -2.387 -0.177 1.00 98.25 148 PHE A N 1
ATOM 1158 C CA . PHE A 1 148 ? -4.319 -2.551 -0.932 1.00 98.25 148 PHE A CA 1
ATOM 1159 C C . PHE A 1 148 ? -4.477 -3.583 -2.060 1.00 98.25 148 PHE A C 1
ATOM 1161 O O . PHE A 1 148 ? -4.120 -3.297 -3.199 1.00 98.25 148 PHE A O 1
ATOM 1168 N N . LYS A 1 149 ? -5.068 -4.750 -1.765 1.00 97.81 149 LYS A N 1
ATOM 1169 C CA . LYS A 1 149 ? -5.367 -5.795 -2.755 1.00 97.81 149 LYS A CA 1
ATOM 1170 C C . LYS A 1 149 ? -6.233 -5.259 -3.893 1.00 97.81 149 LYS A C 1
ATOM 1172 O O . LYS A 1 149 ? -5.885 -5.455 -5.050 1.00 97.81 149 LYS A O 1
ATOM 1177 N N . ASP A 1 150 ? -7.328 -4.575 -3.576 1.00 98.06 150 ASP A N 1
ATOM 1178 C CA . ASP A 1 150 ? -8.265 -4.088 -4.593 1.00 98.06 150 ASP A CA 1
ATOM 1179 C C . ASP A 1 150 ? -7.621 -3.013 -5.484 1.00 98.06 150 ASP A C 1
ATOM 1181 O O . ASP A 1 150 ? -7.861 -2.982 -6.688 1.00 98.06 150 ASP A O 1
ATOM 1185 N N . ALA A 1 151 ? -6.757 -2.15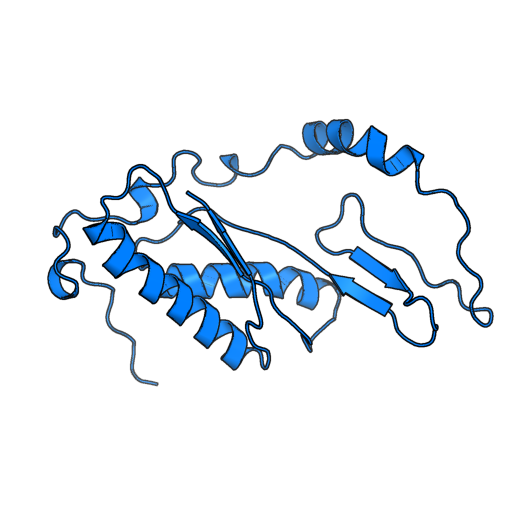9 -4.921 1.00 97.81 151 ALA A N 1
ATOM 1186 C CA . ALA A 1 151 ? -5.979 -1.197 -5.703 1.00 97.81 151 ALA A CA 1
ATOM 1187 C C . ALA A 1 151 ? -4.928 -1.872 -6.604 1.00 97.81 151 ALA A C 1
ATOM 1189 O O . ALA A 1 151 ? -4.743 -1.436 -7.739 1.00 97.81 151 ALA A O 1
ATOM 1190 N N . ALA A 1 152 ? -4.272 -2.933 -6.128 1.00 97.50 152 ALA A N 1
ATOM 1191 C CA . ALA A 1 152 ? -3.335 -3.718 -6.927 1.00 97.50 152 ALA A CA 1
ATOM 1192 C C . ALA A 1 152 ? -4.046 -4.410 -8.104 1.00 97.50 152 ALA A C 1
ATOM 1194 O O . ALA A 1 152 ? -3.579 -4.335 -9.239 1.00 97.50 152 ALA A O 1
ATOM 1195 N N . GLU A 1 153 ? -5.213 -5.010 -7.854 1.00 97.12 153 GLU A N 1
ATOM 1196 C CA . GLU A 1 153 ? -6.028 -5.653 -8.891 1.00 97.12 153 GLU A CA 1
ATOM 1197 C C . GLU A 1 153 ? -6.547 -4.642 -9.924 1.00 97.12 153 GLU A C 1
ATOM 1199 O O . GLU A 1 153 ? -6.528 -4.925 -11.121 1.00 97.12 153 GLU A O 1
ATOM 1204 N N . GLU A 1 154 ? -6.948 -3.438 -9.497 1.00 96.62 154 GLU A N 1
ATOM 1205 C CA . GLU A 1 154 ? -7.329 -2.343 -10.405 1.00 96.62 154 GLU A CA 1
ATOM 1206 C C . GLU A 1 154 ? -6.159 -1.892 -11.296 1.00 96.62 154 GLU A C 1
ATOM 1208 O O . GLU A 1 154 ? -6.366 -1.532 -12.454 1.00 96.62 154 GLU A O 1
ATOM 1213 N N . ALA A 1 155 ? -4.929 -1.965 -10.784 1.00 96.38 155 ALA A N 1
ATOM 1214 C CA . ALA A 1 155 ? -3.701 -1.684 -11.522 1.00 96.38 155 ALA A CA 1
ATOM 1215 C C . ALA A 1 155 ? -3.226 -2.847 -12.419 1.00 96.38 155 ALA A C 1
ATOM 1217 O O . ALA A 1 155 ? -2.179 -2.734 -13.055 1.00 96.38 155 ALA A O 1
ATOM 1218 N N . GLY A 1 156 ? -3.965 -3.962 -12.478 1.00 96.31 156 GLY A N 1
ATOM 1219 C CA . GLY A 1 156 ? -3.606 -5.126 -13.293 1.00 96.31 156 GLY A CA 1
ATOM 1220 C C . GLY A 1 156 ? -2.490 -5.992 -12.703 1.00 96.31 156 GLY A C 1
ATOM 1221 O O . GLY A 1 156 ? -1.889 -6.780 -13.428 1.00 96.31 156 GLY A O 1
ATOM 1222 N N . THR A 1 157 ? -2.210 -5.866 -11.404 1.00 96.25 157 THR A N 1
ATOM 1223 C CA . THR A 1 157 ? -1.215 -6.679 -10.690 1.00 96.25 157 THR A CA 1
ATOM 1224 C C . THR A 1 157 ? -1.840 -7.400 -9.493 1.00 96.25 157 THR A C 1
ATOM 1226 O O . THR A 1 157 ? -3.037 -7.298 -9.229 1.00 96.25 157 THR A O 1
ATOM 1229 N N . SER A 1 158 ? -1.048 -8.192 -8.773 1.00 95.75 158 SER A N 1
ATOM 1230 C CA . SER A 1 158 ? -1.510 -8.922 -7.595 1.00 95.75 158 SER A CA 1
ATOM 1231 C C . SER A 1 158 ? -0.434 -9.008 -6.520 1.00 95.75 158 SER A C 1
ATOM 1233 O O . SER A 1 158 ? 0.765 -9.055 -6.802 1.00 95.75 158 SER A O 1
ATOM 1235 N N . VAL A 1 159 ? -0.880 -9.042 -5.265 1.00 96.38 159 VAL A N 1
ATOM 1236 C CA . VAL A 1 159 ? -0.002 -9.274 -4.117 1.00 96.38 159 VAL A CA 1
ATOM 1237 C C . VAL A 1 159 ? 0.293 -10.768 -4.025 1.00 96.38 159 VAL A C 1
ATOM 1239 O O . VAL A 1 159 ? -0.621 -11.557 -3.790 1.00 96.38 159 VAL A O 1
ATOM 1242 N N . THR A 1 160 ? 1.554 -11.169 -4.184 1.00 96.00 160 THR A N 1
ATOM 1243 C CA . THR A 1 160 ? 1.946 -12.597 -4.192 1.00 96.00 160 THR A CA 1
ATOM 1244 C C . THR A 1 160 ? 2.675 -13.041 -2.924 1.00 96.00 160 THR A C 1
ATOM 1246 O O . THR A 1 160 ? 2.956 -14.225 -2.736 1.00 96.00 160 THR A O 1
ATOM 1249 N N . GLY A 1 161 ? 2.981 -12.102 -2.032 1.00 95.56 161 GLY A N 1
ATOM 1250 C CA . GLY A 1 161 ? 3.693 -12.367 -0.794 1.00 95.56 161 GLY A CA 1
ATOM 1251 C C . GLY A 1 161 ? 3.885 -11.100 0.022 1.00 95.56 161 GLY A C 1
ATOM 1252 O O . GLY A 1 161 ? 3.312 -10.051 -0.278 1.00 95.56 161 GLY A O 1
ATOM 1253 N N . GLY A 1 162 ? 4.697 -11.191 1.069 1.00 95.44 162 GLY A N 1
ATOM 1254 C CA . GLY A 1 162 ? 4.931 -10.057 1.944 1.00 95.44 162 GLY A CA 1
ATOM 1255 C C . GLY A 1 162 ? 5.535 -10.432 3.284 1.00 95.44 162 GLY A C 1
ATOM 1256 O O . GLY A 1 162 ? 5.839 -11.594 3.546 1.00 95.44 162 GLY A O 1
ATOM 1257 N N . GLN A 1 163 ? 5.675 -9.421 4.132 1.00 97.12 163 GLN A N 1
ATOM 1258 C CA . GLN A 1 163 ? 6.135 -9.544 5.506 1.00 97.12 163 GLN A CA 1
ATOM 1259 C C . GLN A 1 163 ? 5.266 -8.668 6.407 1.00 97.12 163 GLN A C 1
ATOM 1261 O O . GLN A 1 163 ? 4.951 -7.526 6.069 1.00 97.12 163 GLN A O 1
ATOM 1266 N N . THR A 1 164 ? 4.906 -9.189 7.579 1.00 95.94 164 THR A N 1
ATOM 1267 C CA . THR A 1 164 ? 4.199 -8.429 8.615 1.00 95.94 164 THR A CA 1
ATOM 1268 C C . THR A 1 164 ? 5.012 -8.409 9.902 1.00 95.94 164 THR A C 1
ATOM 1270 O O . THR A 1 164 ? 5.552 -9.438 10.308 1.00 95.94 164 THR A O 1
ATOM 1273 N N . VAL A 1 165 ? 5.113 -7.238 10.530 1.00 94.94 165 VAL A N 1
ATOM 1274 C CA . VAL A 1 165 ? 5.862 -7.011 11.777 1.00 94.94 165 VAL A CA 1
ATOM 1275 C C . VAL A 1 165 ? 5.040 -6.193 12.778 1.00 94.94 165 VAL A C 1
ATOM 1277 O O . VAL A 1 165 ? 4.099 -5.502 12.381 1.00 94.94 165 VAL A O 1
ATOM 1280 N N . LEU A 1 166 ? 5.390 -6.300 14.065 1.00 90.75 166 LEU A N 1
ATOM 1281 C CA . LEU A 1 166 ? 4.836 -5.509 15.177 1.00 90.75 166 LEU A CA 1
ATOM 1282 C C . LEU A 1 166 ? 5.667 -4.246 15.459 1.00 90.75 166 LEU A C 1
ATOM 1284 O O . LEU A 1 166 ? 6.871 -4.270 15.119 1.00 90.75 166 LEU A O 1
#

pLDDT: mean 87.32, std 14.26, range [45.22, 98.25]

Secondary structure (DSSP, 8-state):
-PPPPPP-GGGGT--TT--GGGG-SS-GGGGSPPHHHHHHHHHHHHTT--S----BTTB----B-TTSSSEEEE-TTSS-EEEE--------SS-HHHHHHHHHHHHHHHHHHTT----S-EEEEEE--TTS-HHHHHHHHHHHHHHHHHHHHHTT--EEEEEEE-

Organism: Pongo abelii (NCBI:txid9601)

Foldseek 3Di:
DDDDDFDQQVVLVHDRPQFQLVLDPQDDPRVDDDLVVLVVVCPVVVVPPPDDQPPDPNDRDDFDDPSAQKTWAADPVGPDIDIDGDDADRDPGRQLLVSLLVRLVVRVVSCVVVVNQDDAEDADEEEDRPPDDPSRCVSRVVSSVNSNQVNQVVSVHGYPYYDYYD